Protein AF-A0A3N5V3Q7-F1 (afdb_monomer_lite)

Structure (mmCIF, N/CA/C/O backbone):
data_AF-A0A3N5V3Q7-F1
#
_entry.id   AF-A0A3N5V3Q7-F1
#
loop_
_atom_site.group_PDB
_atom_site.id
_atom_site.type_symbol
_atom_site.label_atom_id
_atom_site.label_alt_id
_atom_site.label_comp_id
_atom_site.label_asym_id
_atom_site.label_entity_id
_atom_site.label_seq_id
_atom_site.pdbx_PDB_ins_code
_atom_site.Cartn_x
_atom_site.Cartn_y
_atom_site.Cartn_z
_atom_site.occupancy
_atom_site.B_iso_or_equiv
_atom_site.auth_seq_id
_atom_site.auth_comp_id
_atom_site.auth_asym_id
_atom_site.auth_atom_id
_atom_site.pdbx_PDB_model_num
ATOM 1 N N . MET A 1 1 ? -28.557 -34.237 -51.424 1.00 54.12 1 MET A N 1
ATOM 2 C CA . MET A 1 1 ? -27.787 -33.569 -50.356 1.00 54.12 1 MET A CA 1
ATOM 3 C C . MET A 1 1 ? -28.408 -32.197 -50.166 1.00 54.12 1 MET A C 1
ATOM 5 O O . MET A 1 1 ? -28.287 -31.381 -51.066 1.00 54.12 1 MET A O 1
ATOM 9 N N . TYR A 1 2 ? -29.176 -31.992 -49.096 1.00 64.12 2 TYR A N 1
ATOM 10 C CA . TYR A 1 2 ? -29.728 -30.679 -48.755 1.00 64.12 2 TYR A CA 1
ATOM 11 C C . TYR A 1 2 ? -28.700 -29.962 -47.880 1.00 64.12 2 TYR A C 1
ATOM 13 O O . TYR A 1 2 ? -28.364 -30.469 -46.812 1.00 64.12 2 TYR A O 1
ATOM 21 N N . THR A 1 3 ? -28.163 -28.840 -48.347 1.00 64.88 3 THR A N 1
ATOM 22 C CA . THR A 1 3 ? -27.345 -27.937 -47.530 1.00 64.88 3 THR A CA 1
ATOM 23 C C . THR A 1 3 ? -28.246 -26.795 -47.076 1.00 64.88 3 THR A C 1
ATOM 25 O O . THR A 1 3 ? -28.763 -26.085 -47.943 1.00 64.88 3 THR A O 1
ATOM 28 N N . PRO A 1 4 ? -28.491 -26.621 -45.766 1.00 72.44 4 PRO A N 1
ATOM 29 C CA . PRO A 1 4 ? -29.253 -25.475 -45.300 1.00 72.44 4 PRO A CA 1
ATOM 30 C C . PRO A 1 4 ? -28.504 -24.194 -45.676 1.00 72.44 4 PRO A C 1
ATOM 32 O O . PRO A 1 4 ? -27.290 -24.099 -45.491 1.00 72.44 4 PRO A O 1
ATOM 35 N N . VAL A 1 5 ? -29.234 -23.227 -46.228 1.00 71.69 5 VAL A N 1
ATOM 36 C CA . VAL A 1 5 ? -28.745 -21.857 -46.388 1.00 71.69 5 VAL A CA 1
ATOM 37 C C . VAL A 1 5 ? -28.705 -21.278 -44.978 1.00 71.69 5 VAL A C 1
ATOM 39 O O . VAL A 1 5 ? -29.753 -21.062 -44.374 1.00 71.69 5 VAL A O 1
ATOM 42 N N . VAL A 1 6 ? -27.507 -21.162 -44.409 1.00 66.56 6 VAL A N 1
ATOM 43 C CA . VAL A 1 6 ? -27.318 -20.524 -43.106 1.00 66.56 6 VAL A CA 1
ATOM 44 C C . VAL A 1 6 ? -27.409 -19.026 -43.348 1.00 66.56 6 VAL A C 1
ATOM 46 O O . VAL A 1 6 ? -26.556 -18.465 -44.030 1.00 66.56 6 VAL A O 1
ATOM 49 N N . ASP A 1 7 ? -28.475 -18.418 -42.844 1.00 66.25 7 ASP A N 1
ATOM 50 C CA . ASP A 1 7 ? -28.616 -16.969 -42.808 1.00 66.25 7 ASP A CA 1
ATOM 51 C C . ASP A 1 7 ? -27.621 -16.421 -41.777 1.00 66.25 7 ASP A C 1
ATOM 53 O O . ASP A 1 7 ? -27.712 -16.731 -40.587 1.00 66.25 7 ASP A O 1
ATOM 57 N N . THR A 1 8 ? -26.594 -15.724 -42.258 1.00 68.69 8 THR A N 1
ATOM 58 C CA . THR A 1 8 ? -25.513 -15.159 -41.439 1.00 68.69 8 THR A CA 1
ATOM 59 C C . THR A 1 8 ? -25.751 -13.699 -41.062 1.00 68.69 8 THR A C 1
ATOM 61 O O . THR A 1 8 ? -24.882 -13.115 -40.417 1.00 68.69 8 THR A O 1
ATOM 64 N N . ASP A 1 9 ? -26.902 -13.115 -41.410 1.00 70.38 9 ASP A N 1
ATOM 65 C CA . ASP A 1 9 ? -27.272 -11.763 -40.978 1.00 70.38 9 ASP A CA 1
ATOM 66 C C . ASP A 1 9 ? -27.784 -11.792 -39.530 1.00 70.38 9 ASP A C 1
ATOM 68 O O . ASP A 1 9 ? -28.969 -11.644 -39.232 1.00 70.38 9 ASP A O 1
ATOM 72 N N . ILE A 1 10 ? -26.858 -12.025 -38.600 1.00 67.62 10 ILE A N 1
ATOM 73 C CA . ILE A 1 10 ? -27.086 -11.808 -37.174 1.00 67.62 10 ILE A CA 1
ATOM 74 C C . ILE A 1 10 ? -26.785 -10.333 -36.909 1.00 67.62 10 ILE A C 1
ATOM 76 O O . ILE A 1 10 ? -25.654 -9.889 -37.110 1.00 67.62 10 ILE A O 1
ATOM 80 N N . GLU A 1 11 ? -27.785 -9.571 -36.466 1.00 71.25 11 GLU A N 1
ATOM 81 C CA . GLU A 1 11 ? -27.565 -8.194 -36.020 1.00 71.25 11 GLU A CA 1
ATOM 82 C C . GLU A 1 11 ? -26.523 -8.175 -34.893 1.00 71.25 11 GLU A C 1
ATOM 84 O O . GLU A 1 11 ? -26.545 -9.011 -33.981 1.00 71.25 11 GLU A O 1
ATOM 89 N N . PHE A 1 12 ? -25.587 -7.226 -34.964 1.00 67.75 12 PHE A N 1
ATOM 90 C CA . PHE A 1 12 ? -24.635 -7.017 -33.880 1.00 67.75 12 PHE A CA 1
ATOM 91 C C . PHE A 1 12 ? -25.409 -6.701 -32.601 1.00 67.75 12 PHE A C 1
ATOM 93 O O . PHE A 1 12 ? -26.351 -5.915 -32.612 1.00 67.75 12 PHE A O 1
ATOM 100 N N . SER A 1 13 ? -25.037 -7.332 -31.490 1.00 64.94 13 SER A N 1
ATOM 101 C CA . SER A 1 13 ? -25.698 -7.060 -30.220 1.00 64.94 13 SER A CA 1
ATOM 102 C C . SER A 1 13 ? -25.420 -5.621 -29.779 1.00 64.94 13 SER A C 1
ATOM 104 O O . SER A 1 13 ? -24.267 -5.277 -29.524 1.00 64.94 13 SER A O 1
ATOM 106 N N . ASP A 1 14 ? -26.471 -4.829 -29.582 1.00 64.62 14 ASP A N 1
ATOM 107 C CA . ASP A 1 14 ? -26.374 -3.445 -29.085 1.00 64.62 14 ASP A CA 1
ATOM 108 C C . ASP A 1 14 ? -26.067 -3.352 -27.577 1.00 64.62 14 ASP A C 1
ATOM 110 O O . ASP A 1 14 ? -26.014 -2.263 -27.000 1.00 64.62 14 ASP A O 1
ATOM 114 N N . TYR A 1 15 ? -25.910 -4.490 -26.892 1.00 63.91 15 TYR A N 1
ATOM 115 C CA . TYR A 1 15 ? -25.644 -4.493 -25.461 1.00 63.91 15 TYR A CA 1
ATOM 116 C C . TYR A 1 15 ? -24.193 -4.094 -25.203 1.00 63.91 15 TYR A C 1
ATOM 118 O O . TYR A 1 15 ? -23.264 -4.794 -25.610 1.00 63.91 15 TYR A O 1
ATOM 126 N N . GLN A 1 16 ? -23.988 -2.986 -24.488 1.00 57.91 16 GLN A N 1
ATOM 127 C CA . GLN A 1 16 ? -22.648 -2.622 -24.054 1.00 57.91 16 GLN A CA 1
ATOM 128 C C . GLN A 1 16 ? -22.164 -3.641 -23.015 1.00 57.91 16 GLN A C 1
ATOM 130 O O . GLN A 1 16 ? -22.846 -3.851 -22.004 1.00 57.91 16 GLN A O 1
ATOM 135 N N . PRO A 1 17 ? -21.006 -4.288 -23.225 1.00 62.91 17 PRO A N 1
ATOM 136 C CA . PRO A 1 17 ? -20.430 -5.160 -22.214 1.00 62.91 17 PRO A CA 1
ATOM 137 C C . PRO A 1 17 ? -20.281 -4.382 -20.904 1.00 62.91 17 PRO A C 1
ATOM 139 O O . PRO A 1 17 ? -19.677 -3.309 -20.853 1.00 62.91 17 PRO A O 1
ATOM 142 N N . THR A 1 18 ? -20.883 -4.903 -19.835 1.00 62.09 18 THR A N 1
ATOM 143 C CA . THR A 1 18 ? -20.822 -4.281 -18.512 1.00 62.09 18 THR A CA 1
ATOM 144 C C . THR A 1 18 ? -19.448 -4.566 -17.920 1.00 62.09 18 THR A C 1
ATOM 146 O O . THR A 1 18 ? -19.251 -5.540 -17.200 1.00 62.09 18 THR A O 1
ATOM 149 N N . PHE A 1 19 ? -18.460 -3.763 -18.293 1.00 59.72 19 PHE A N 1
ATOM 150 C CA . PHE A 1 19 ? -17.123 -3.887 -17.737 1.00 59.72 19 PHE A CA 1
ATOM 151 C C . PHE A 1 19 ? -17.015 -3.086 -16.440 1.00 59.72 19 PHE A C 1
ATOM 153 O O . PHE A 1 19 ? -17.259 -1.881 -16.432 1.00 59.72 19 PHE A O 1
ATOM 160 N N . GLU A 1 20 ? -16.613 -3.743 -15.352 1.00 66.94 20 GLU A N 1
ATOM 161 C CA . GLU A 1 20 ? -16.411 -3.074 -14.060 1.00 66.94 20 GLU A CA 1
ATOM 162 C C . GLU A 1 20 ? -15.114 -2.251 -14.021 1.00 66.94 20 GLU A C 1
ATOM 164 O O . GLU A 1 20 ? -15.059 -1.210 -13.368 1.00 66.94 20 GLU A O 1
ATOM 169 N N . THR A 1 21 ? -14.063 -2.684 -14.732 1.00 82.75 21 THR A N 1
ATOM 170 C CA . THR A 1 21 ? -12.740 -2.043 -14.697 1.00 82.75 21 THR A CA 1
ATOM 171 C C . THR A 1 21 ? -12.140 -1.853 -16.088 1.00 82.75 21 THR A C 1
ATOM 173 O O . THR A 1 21 ? -12.375 -2.631 -17.014 1.00 82.75 21 THR A O 1
ATOM 176 N N . LEU A 1 22 ? -11.310 -0.814 -16.234 1.00 84.00 22 LEU A N 1
ATOM 177 C CA . LEU A 1 22 ? -10.537 -0.560 -17.454 1.00 84.00 22 LEU A CA 1
ATOM 178 C C . LEU A 1 22 ? -9.610 -1.738 -17.786 1.00 84.00 22 LEU A C 1
ATOM 180 O O . LEU A 1 22 ? -9.480 -2.104 -18.949 1.00 84.00 22 LEU A O 1
ATOM 184 N N . GLN A 1 23 ? -9.016 -2.368 -16.772 1.00 86.06 23 GLN A N 1
ATOM 185 C CA . GLN A 1 23 ? -8.141 -3.527 -16.944 1.00 86.06 23 GLN A CA 1
ATOM 186 C C . GLN A 1 23 ? -8.872 -4.693 -17.618 1.00 86.06 23 GLN A C 1
ATOM 188 O O . GLN A 1 23 ? -8.376 -5.231 -18.602 1.00 86.06 23 GLN A O 1
ATOM 193 N N . ALA A 1 24 ? -10.098 -5.007 -17.184 1.00 85.81 24 ALA A N 1
ATOM 194 C CA . ALA A 1 24 ? -10.905 -6.050 -17.815 1.00 85.81 24 ALA A CA 1
ATOM 195 C C . ALA A 1 24 ? -11.221 -5.744 -19.295 1.00 85.81 24 ALA A C 1
ATOM 197 O O . ALA A 1 24 ? -11.213 -6.647 -20.134 1.00 85.81 24 ALA A O 1
ATOM 198 N N . ARG A 1 25 ? -11.448 -4.468 -19.641 1.00 85.56 25 ARG A N 1
ATOM 199 C CA . ARG A 1 25 ? -11.674 -4.030 -21.035 1.00 85.56 25 ARG A CA 1
ATOM 200 C C . ARG A 1 25 ? -10.447 -4.264 -21.911 1.00 85.56 25 ARG A C 1
ATOM 202 O O . ARG A 1 25 ? -10.549 -4.762 -23.024 1.00 85.56 25 ARG A O 1
ATOM 209 N N . VAL A 1 26 ? -9.278 -3.909 -21.396 1.00 89.56 26 VAL A N 1
ATOM 210 C CA . VAL A 1 26 ? -8.008 -4.012 -22.124 1.00 89.56 26 VAL A CA 1
ATOM 211 C C . VAL A 1 26 ? -7.585 -5.469 -22.265 1.00 89.56 26 VAL A C 1
ATOM 213 O O . VAL A 1 26 ? -7.097 -5.860 -23.318 1.00 89.56 26 VAL A O 1
ATOM 216 N N . ASP A 1 27 ? -7.825 -6.286 -21.242 1.00 89.06 27 ASP A N 1
ATOM 217 C CA . ASP A 1 27 ? -7.499 -7.712 -21.249 1.00 89.06 27 ASP A CA 1
ATOM 218 C C . ASP A 1 27 ? -8.348 -8.487 -22.255 1.00 89.06 27 ASP A C 1
ATOM 220 O O . ASP A 1 27 ? -7.824 -9.322 -22.990 1.00 89.06 27 ASP A O 1
ATOM 224 N N . THR A 1 28 ? -9.644 -8.176 -22.334 1.00 87.94 28 THR A N 1
ATOM 225 C CA . THR A 1 28 ? -10.544 -8.779 -23.328 1.00 87.94 28 THR A CA 1
ATOM 226 C C . THR A 1 28 ? -10.193 -8.349 -24.748 1.00 87.94 28 THR A C 1
ATOM 228 O O . THR A 1 28 ? -10.089 -9.202 -25.629 1.00 87.94 28 THR A O 1
ATOM 231 N N . ALA A 1 29 ? -9.928 -7.059 -24.970 1.00 88.12 29 ALA A N 1
ATOM 232 C CA . ALA A 1 29 ? -9.479 -6.561 -26.268 1.00 88.12 29 ALA A CA 1
ATOM 233 C C . ALA A 1 29 ? -8.135 -7.185 -26.687 1.00 88.12 29 ALA A C 1
ATOM 235 O O . ALA A 1 29 ? -7.976 -7.620 -27.825 1.00 88.12 29 ALA A O 1
ATOM 236 N N . PHE A 1 30 ? -7.179 -7.300 -25.762 1.00 88.81 30 PHE A N 1
ATOM 237 C CA . PHE A 1 30 ? -5.885 -7.926 -26.026 1.00 88.81 30 PHE A CA 1
ATOM 238 C C . PHE A 1 30 ? -6.017 -9.422 -26.341 1.00 88.81 30 PHE A C 1
ATOM 240 O O . PHE A 1 30 ? -5.351 -9.913 -27.250 1.00 88.81 30 PHE A O 1
ATOM 247 N N . ALA A 1 31 ? -6.894 -10.145 -25.637 1.00 88.88 31 ALA A N 1
ATOM 248 C CA . ALA A 1 31 ? -7.170 -11.551 -25.924 1.00 88.88 31 ALA A CA 1
ATOM 249 C C . ALA A 1 31 ? -7.753 -11.743 -27.334 1.00 88.88 31 ALA A C 1
ATOM 251 O O . ALA A 1 31 ? -7.291 -12.616 -28.065 1.00 88.88 31 ALA A O 1
ATOM 252 N N . ALA A 1 32 ? -8.688 -10.882 -27.751 1.00 86.44 32 ALA A N 1
ATOM 253 C CA . ALA A 1 32 ? -9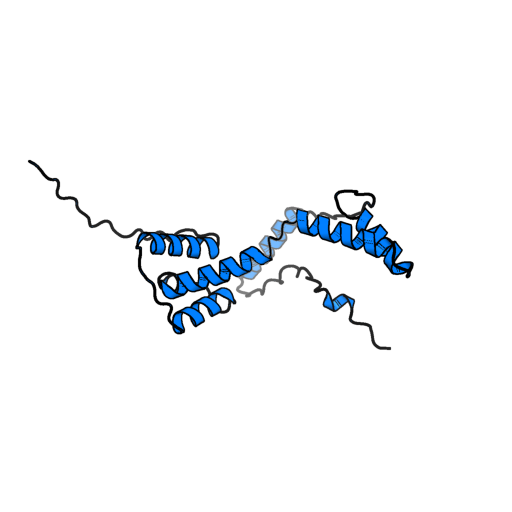.242 -10.911 -29.105 1.00 86.44 32 ALA A CA 1
ATOM 254 C C . ALA A 1 32 ? -8.170 -10.658 -30.184 1.00 86.44 32 ALA A C 1
ATOM 256 O O . ALA A 1 32 ? -8.172 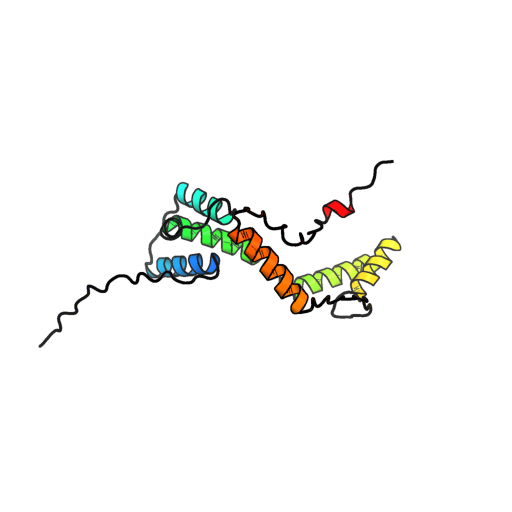-11.304 -31.230 1.00 86.44 32 ALA A O 1
ATOM 257 N N . LEU A 1 33 ? -7.217 -9.754 -29.926 1.00 85.88 33 LEU A N 1
ATOM 258 C CA . LEU A 1 33 ? -6.084 -9.513 -30.830 1.00 85.88 33 LEU A CA 1
ATOM 259 C C . LEU A 1 33 ? -5.119 -10.702 -30.893 1.00 85.88 33 LEU A C 1
ATOM 261 O O . LEU A 1 33 ? -4.593 -11.007 -31.963 1.00 85.88 33 LEU A O 1
ATOM 265 N N . ALA A 1 34 ? -4.888 -11.373 -29.763 1.00 84.56 34 ALA A N 1
ATOM 266 C CA . ALA A 1 34 ? -4.029 -12.550 -29.701 1.00 84.56 34 ALA A CA 1
ATOM 267 C C . ALA A 1 34 ? -4.595 -13.722 -30.522 1.00 84.56 34 ALA A C 1
ATOM 269 O O . ALA A 1 34 ? -3.824 -14.414 -31.183 1.00 84.56 34 ALA A O 1
ATOM 270 N N . GLU A 1 35 ? -5.919 -13.913 -30.538 1.00 84.69 35 GLU A N 1
ATOM 271 C CA . GLU A 1 35 ? -6.568 -14.937 -31.372 1.00 84.69 35 GLU A CA 1
ATOM 272 C C . GLU A 1 35 ? -6.412 -14.676 -32.876 1.00 84.69 35 GLU A C 1
ATOM 274 O O . GLU A 1 35 ? -6.389 -15.617 -33.667 1.00 84.69 35 GLU A O 1
ATOM 279 N N . LEU A 1 36 ? -6.279 -13.410 -33.283 1.00 82.38 36 LEU A N 1
ATOM 280 C CA . LEU A 1 36 ? -6.163 -13.028 -34.690 1.00 82.38 36 LEU A CA 1
ATOM 281 C C . LEU A 1 36 ? -4.738 -13.217 -35.256 1.00 82.38 36 LEU A C 1
ATOM 283 O O . LEU A 1 36 ? -4.536 -13.028 -36.453 1.00 82.38 36 LEU A O 1
ATOM 287 N N . GLU A 1 37 ? -3.751 -13.571 -34.417 1.00 69.38 37 GLU A N 1
ATOM 288 C CA . GLU A 1 37 ? -2.324 -13.742 -34.767 1.00 69.38 37 GLU A CA 1
ATOM 289 C C . GLU A 1 37 ? -1.748 -12.599 -35.638 1.00 69.38 37 GLU A C 1
ATOM 291 O O . GLU A 1 37 ? -0.875 -12.792 -36.490 1.00 69.38 37 GLU A O 1
ATOM 296 N N . THR A 1 38 ? -2.225 -11.367 -35.438 1.00 72.12 38 THR A N 1
ATOM 297 C CA . THR A 1 38 ? -1.770 -10.204 -36.212 1.00 72.12 38 THR A CA 1
ATOM 298 C C . THR A 1 38 ? -0.509 -9.585 -35.622 1.00 72.12 38 THR A C 1
ATOM 300 O O . THR A 1 38 ? -0.475 -9.232 -34.444 1.00 72.12 38 THR A O 1
ATOM 303 N N . ASN A 1 39 ? 0.503 -9.346 -36.461 1.00 73.50 39 ASN A N 1
ATOM 304 C CA . ASN A 1 39 ? 1.640 -8.498 -36.100 1.00 73.50 39 ASN A CA 1
ATOM 305 C C . ASN A 1 39 ? 1.207 -7.026 -36.101 1.00 73.50 39 ASN A C 1
ATOM 307 O O . ASN A 1 39 ? 1.148 -6.385 -37.151 1.00 73.50 39 ASN A O 1
ATOM 311 N N . VAL A 1 40 ? 0.892 -6.503 -34.918 1.00 77.12 40 VAL A N 1
ATOM 312 C CA . VAL A 1 40 ? 0.490 -5.106 -34.726 1.00 77.12 40 VAL A CA 1
ATOM 313 C C . VAL A 1 40 ? 1.729 -4.216 -34.647 1.00 77.12 40 VAL A C 1
ATOM 315 O O . VAL A 1 40 ? 2.592 -4.406 -33.790 1.00 77.12 40 VAL A O 1
ATOM 318 N N . LEU A 1 41 ? 1.809 -3.220 -35.529 1.00 80.50 41 LEU A N 1
ATOM 319 C CA . LEU A 1 41 ? 2.791 -2.142 -35.433 1.00 80.50 41 LEU A CA 1
ATOM 320 C C . LEU A 1 41 ? 2.206 -1.031 -34.559 1.00 80.50 41 LEU A C 1
ATOM 322 O O . LEU A 1 41 ? 1.124 -0.532 -34.849 1.00 80.50 41 LEU A O 1
ATOM 326 N N . VAL A 1 42 ? 2.916 -0.658 -33.495 1.00 82.94 42 VAL A N 1
ATOM 327 C CA . VAL A 1 42 ? 2.501 0.426 -32.594 1.00 82.94 42 VAL A CA 1
ATOM 328 C C . VAL A 1 42 ? 2.996 1.752 -33.169 1.00 82.94 42 VAL A C 1
ATOM 330 O O . VAL A 1 42 ? 4.205 1.935 -33.321 1.00 82.94 42 VAL A O 1
ATOM 333 N N . SER A 1 43 ? 2.073 2.655 -33.504 1.00 89.38 43 SER A N 1
ATOM 334 C CA . SER A 1 43 ? 2.392 4.014 -33.958 1.00 89.38 43 SER A CA 1
ATOM 335 C C . SER A 1 43 ? 2.702 4.941 -32.777 1.00 89.38 43 SER A C 1
ATOM 337 O O . SER A 1 43 ? 2.259 4.704 -31.653 1.00 89.38 43 SER A O 1
ATOM 339 N N . ASP A 1 44 ? 3.410 6.045 -33.030 1.00 86.81 44 ASP A N 1
ATOM 340 C CA . ASP A 1 44 ? 3.652 7.088 -32.023 1.00 86.81 44 ASP A CA 1
ATOM 341 C C . ASP A 1 44 ? 2.334 7.706 -31.520 1.00 86.81 44 ASP A C 1
ATOM 343 O O . ASP A 1 44 ? 2.206 8.040 -30.342 1.00 86.81 44 ASP A O 1
ATOM 347 N N . GLU A 1 45 ? 1.325 7.806 -32.389 1.00 87.38 45 GLU A N 1
ATOM 348 C CA . GLU A 1 45 ? -0.012 8.283 -32.023 1.00 87.38 45 GLU A CA 1
ATOM 349 C C . GLU A 1 45 ? -0.681 7.342 -31.007 1.00 87.38 45 GLU A C 1
ATOM 351 O O . GLU A 1 45 ? -1.136 7.803 -29.958 1.00 87.38 45 GLU A O 1
ATOM 356 N N . ASP A 1 46 ? -0.615 6.025 -31.236 1.00 87.69 46 ASP A N 1
ATOM 357 C CA . ASP A 1 46 ? -1.149 4.998 -30.327 1.00 87.69 46 ASP A CA 1
ATOM 358 C C . ASP A 1 46 ? -0.475 5.036 -28.945 1.00 87.69 46 ASP A C 1
ATOM 360 O O . ASP A 1 46 ? -1.100 4.783 -27.914 1.00 87.69 46 ASP A O 1
ATOM 364 N N . MET A 1 47 ? 0.818 5.377 -28.897 1.00 86.94 47 MET A N 1
ATOM 365 C CA . MET A 1 47 ? 1.533 5.538 -27.630 1.00 86.94 47 MET A CA 1
ATOM 366 C C . MET A 1 47 ? 1.034 6.759 -26.857 1.00 86.94 47 MET A C 1
ATOM 368 O O . MET A 1 47 ? 0.881 6.703 -25.634 1.00 86.94 47 MET A O 1
ATOM 372 N N . THR A 1 48 ? 0.772 7.871 -27.552 1.00 89.25 48 THR A N 1
ATOM 373 C CA . THR A 1 48 ? 0.270 9.089 -26.903 1.00 89.25 48 THR A CA 1
ATOM 374 C C . THR A 1 48 ? -1.141 8.910 -26.351 1.00 89.25 48 THR A C 1
ATOM 376 O O . THR A 1 48 ? -1.396 9.329 -25.219 1.00 89.25 48 THR A O 1
ATOM 379 N N . THR A 1 49 ? -2.026 8.233 -27.087 1.00 87.25 49 THR A N 1
ATOM 380 C CA . THR A 1 49 ? -3.400 7.941 -26.649 1.00 87.25 49 THR A CA 1
ATOM 381 C C . THR A 1 49 ? -3.421 6.940 -25.498 1.00 87.25 49 THR A C 1
ATOM 383 O O . THR A 1 49 ? -4.067 7.174 -24.479 1.00 87.25 49 THR A O 1
ATOM 386 N N . ALA A 1 50 ? -2.642 5.860 -25.575 1.00 87.56 50 ALA A N 1
ATOM 387 C CA . ALA A 1 50 ? -2.545 4.902 -24.479 1.00 87.56 50 ALA A CA 1
ATOM 388 C C . ALA A 1 50 ? -2.034 5.560 -23.184 1.00 87.56 50 ALA A C 1
ATOM 390 O O . ALA A 1 50 ? -2.503 5.253 -22.083 1.00 87.56 50 ALA A O 1
ATOM 391 N N . ARG A 1 51 ? -1.106 6.516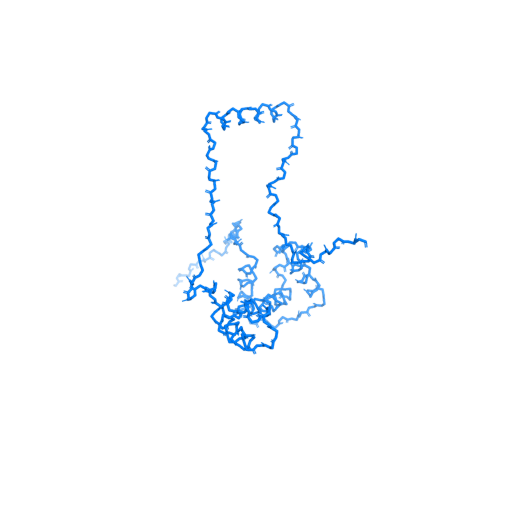 -23.308 1.00 88.56 51 ARG A N 1
ATOM 392 C CA . ARG A 1 51 ? -0.562 7.254 -22.168 1.00 88.56 51 ARG A CA 1
ATOM 393 C C . ARG A 1 51 ? -1.540 8.272 -21.586 1.00 88.56 51 ARG A C 1
ATOM 395 O O . ARG A 1 51 ? -1.596 8.386 -20.363 1.00 88.56 51 ARG A O 1
ATOM 402 N N . SER A 1 52 ? -2.321 8.979 -22.407 1.00 87.94 52 SER A N 1
ATOM 403 C CA . SER A 1 52 ? -3.366 9.889 -21.909 1.00 87.94 52 SER A CA 1
ATOM 404 C C . SER A 1 52 ? -4.454 9.131 -21.143 1.00 87.94 52 SER A C 1
ATOM 406 O O . SER A 1 52 ? -4.874 9.558 -20.064 1.00 87.94 52 SER A O 1
ATOM 408 N N . VAL A 1 53 ? -4.835 7.953 -21.643 1.00 88.00 53 VAL A N 1
ATOM 409 C CA . VAL A 1 53 ? -5.806 7.075 -20.984 1.00 88.00 53 VAL A CA 1
ATOM 410 C C . VAL A 1 53 ? -5.269 6.541 -19.654 1.00 88.00 53 VAL A C 1
ATOM 412 O O . VAL A 1 53 ? -5.970 6.592 -18.646 1.00 88.00 53 VAL A O 1
ATOM 415 N N . PHE A 1 54 ? -4.013 6.087 -19.605 1.00 87.50 54 PHE A N 1
ATOM 416 C CA . PHE A 1 54 ? -3.400 5.621 -18.355 1.00 87.50 54 PHE A CA 1
ATOM 417 C C . PHE A 1 54 ? -3.262 6.734 -17.305 1.00 87.50 54 PHE A C 1
ATOM 419 O O . PHE A 1 54 ? -3.517 6.511 -16.124 1.00 87.50 54 PHE A O 1
ATOM 426 N N . MET A 1 55 ? -2.877 7.944 -17.722 1.00 86.56 55 MET A N 1
ATOM 427 C CA . MET A 1 55 ? -2.718 9.091 -16.819 1.00 86.56 55 MET A CA 1
ATOM 428 C C . MET A 1 55 ? -4.056 9.680 -16.339 1.00 86.56 55 MET A C 1
ATOM 430 O O . MET A 1 55 ? -4.051 10.602 -15.525 1.00 86.56 55 MET A O 1
ATOM 434 N N . GLY A 1 56 ? -5.192 9.177 -16.834 1.00 82.81 56 GLY A N 1
ATOM 435 C CA . GLY A 1 56 ? -6.524 9.655 -16.471 1.00 82.81 56 GLY A CA 1
ATOM 436 C C . GLY A 1 56 ? -6.861 11.039 -17.030 1.00 82.81 56 GLY A C 1
ATOM 437 O O . GLY A 1 56 ? -7.821 11.660 -16.578 1.00 82.81 56 GLY A O 1
ATOM 438 N N . THR A 1 57 ? -6.089 11.543 -18.001 1.00 84.12 57 THR A N 1
ATOM 439 C CA . THR A 1 57 ? -6.418 12.799 -18.694 1.00 84.12 57 THR A CA 1
ATOM 440 C C . THR A 1 57 ? -7.548 12.603 -19.703 1.00 84.12 57 THR A C 1
ATOM 442 O O . THR A 1 57 ? -8.282 13.549 -19.985 1.00 84.12 57 THR A O 1
ATOM 445 N N . GLN A 1 58 ? -7.722 11.378 -20.204 1.00 81.81 58 GLN A N 1
ATOM 446 C CA . GLN A 1 58 ? -8.806 10.971 -21.094 1.00 81.81 58 GLN A CA 1
ATOM 447 C C . GLN A 1 58 ? -9.426 9.656 -20.604 1.00 81.81 58 GLN A C 1
ATOM 449 O O . GLN A 1 58 ? -8.719 8.738 -20.197 1.00 81.81 58 GLN A O 1
ATOM 454 N N . ASN A 1 59 ? -10.756 9.545 -20.658 1.00 80.25 59 ASN A N 1
ATOM 455 C CA . ASN A 1 59 ? -11.436 8.273 -20.412 1.00 80.25 59 ASN A CA 1
ATOM 456 C C . ASN A 1 59 ? -11.279 7.357 -21.630 1.00 80.25 59 ASN A C 1
ATOM 458 O O . ASN A 1 59 ? -11.460 7.813 -22.755 1.00 80.25 59 ASN A O 1
ATOM 462 N N . ALA A 1 60 ? -11.013 6.068 -21.403 1.00 79.50 60 ALA A N 1
ATOM 463 C CA . ALA A 1 60 ? -10.925 5.075 -22.474 1.00 79.50 60 ALA A CA 1
ATOM 464 C C . ALA A 1 60 ? -12.262 4.959 -23.226 1.00 79.50 60 ALA A C 1
ATOM 466 O O . ALA A 1 60 ? -13.227 4.385 -22.695 1.00 79.50 60 ALA A O 1
ATOM 467 N N . THR A 1 61 ? -12.321 5.492 -24.447 1.00 83.62 61 THR A N 1
ATOM 468 C CA . THR A 1 61 ? -13.476 5.320 -25.334 1.00 83.62 61 THR A CA 1
ATOM 469 C C . THR A 1 61 ? -13.396 3.977 -26.058 1.00 83.62 61 THR A C 1
ATOM 471 O O . THR A 1 61 ? -12.326 3.378 -26.163 1.00 83.62 61 THR A O 1
ATOM 474 N N . ASP A 1 62 ? -14.526 3.482 -26.563 1.00 80.88 62 ASP A N 1
ATOM 475 C CA . ASP A 1 62 ? -14.542 2.218 -27.314 1.00 80.88 62 ASP A CA 1
ATOM 476 C C . ASP A 1 62 ? -13.762 2.326 -28.634 1.00 80.88 62 ASP A C 1
ATOM 478 O O . ASP A 1 62 ? -13.190 1.341 -29.093 1.00 80.88 62 ASP A O 1
ATOM 482 N N . LEU A 1 63 ? -13.655 3.534 -29.201 1.00 81.62 63 LEU A N 1
ATOM 483 C CA . LEU A 1 63 ? -12.809 3.794 -30.364 1.00 81.62 63 LEU A CA 1
ATOM 484 C C . LEU A 1 63 ? -11.323 3.619 -30.019 1.00 81.62 63 LEU A C 1
ATOM 486 O O . LEU A 1 63 ? -10.605 2.938 -30.748 1.00 81.62 63 LEU A O 1
ATOM 490 N N . ASP A 1 64 ? -10.879 4.152 -28.879 1.00 82.12 64 ASP A N 1
ATOM 491 C CA . ASP A 1 64 ? -9.488 4.019 -28.424 1.00 82.12 64 ASP A CA 1
ATOM 492 C C . ASP A 1 64 ? -9.117 2.548 -28.167 1.00 82.12 64 ASP A C 1
ATOM 494 O O . ASP A 1 64 ? -8.014 2.112 -28.495 1.00 82.12 64 ASP A O 1
ATOM 498 N N . LEU A 1 65 ? -10.059 1.768 -27.622 1.00 82.12 65 LEU A N 1
ATOM 499 C CA . LEU A 1 65 ? -9.892 0.335 -27.348 1.00 82.12 65 LEU A CA 1
ATOM 500 C C . LEU A 1 65 ? -10.077 -0.560 -28.580 1.00 82.12 65 LEU A C 1
ATOM 502 O O . LEU A 1 65 ? -9.742 -1.740 -28.528 1.00 82.12 65 LEU A O 1
ATOM 506 N N . SER A 1 66 ? -10.590 -0.016 -29.682 1.00 84.00 66 SER A N 1
ATOM 507 C CA . SER A 1 66 ? -10.640 -0.717 -30.966 1.00 84.00 66 SER A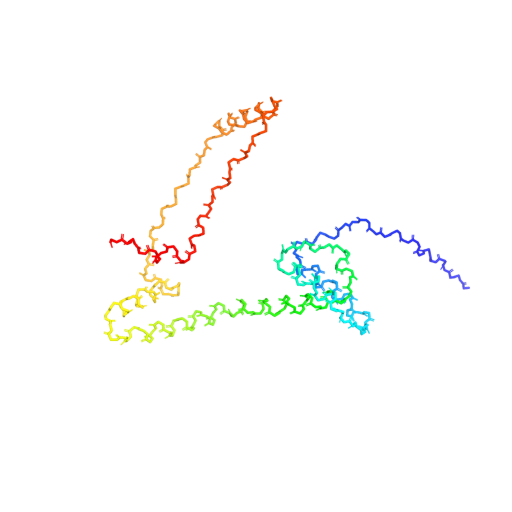 CA 1
ATOM 508 C C . SER A 1 66 ? -9.323 -0.622 -31.743 1.00 84.00 66 SER A C 1
ATOM 510 O O . SER A 1 66 ? -9.089 -1.448 -32.625 1.00 84.00 66 SER A O 1
ATOM 512 N N . SER A 1 67 ? -8.444 0.341 -31.412 1.00 88.69 67 SER A N 1
ATOM 513 C CA . SER A 1 67 ? -7.112 0.454 -32.025 1.00 88.69 67 SER A CA 1
ATOM 514 C C . SER A 1 67 ? -6.165 -0.616 -31.462 1.00 88.69 67 SER A C 1
ATOM 516 O O . SER A 1 67 ? -5.845 -0.587 -30.266 1.00 88.69 67 SER A O 1
ATOM 518 N N . PRO A 1 68 ? -5.647 -1.540 -32.296 1.00 87.88 68 PRO A N 1
ATOM 519 C CA . PRO A 1 68 ? -4.772 -2.608 -31.824 1.00 87.88 68 PRO A CA 1
ATOM 520 C C . PRO A 1 68 ? -3.470 -2.095 -31.197 1.00 87.88 68 PRO A C 1
ATOM 522 O O . PRO A 1 68 ? -3.013 -2.639 -30.191 1.00 87.88 68 PRO A O 1
ATOM 525 N N . GLY A 1 69 ? -2.876 -1.040 -31.767 1.00 88.19 69 GLY A N 1
ATOM 526 C CA . GLY A 1 69 ? -1.619 -0.464 -31.280 1.00 88.19 69 GLY A CA 1
ATOM 527 C C . 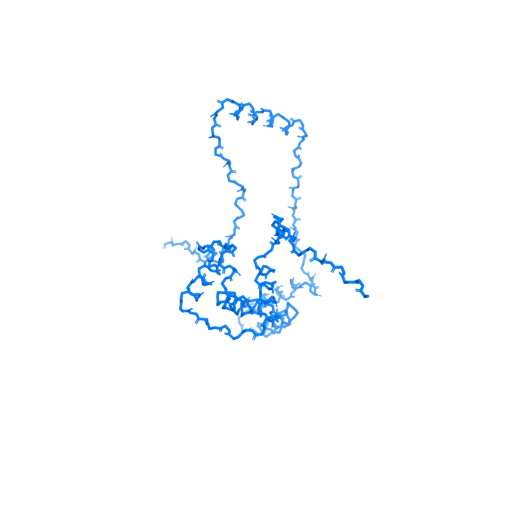GLY A 1 69 ? -1.770 0.131 -29.881 1.00 88.19 69 GLY A C 1
ATOM 528 O O . GLY A 1 69 ? -0.949 -0.135 -28.996 1.00 88.19 69 GLY A O 1
ATOM 529 N N . THR A 1 70 ? -2.872 0.851 -29.657 1.00 89.81 70 THR A N 1
ATOM 530 C CA . THR A 1 70 ? -3.217 1.451 -28.363 1.00 89.81 70 THR A CA 1
ATOM 531 C C . THR A 1 70 ? -3.417 0.376 -27.300 1.00 89.81 70 THR A C 1
ATOM 533 O O . THR A 1 70 ? -2.844 0.481 -26.218 1.00 89.81 70 THR A O 1
ATOM 536 N N . VAL A 1 71 ? -4.164 -0.695 -27.599 1.00 90.38 71 VAL A N 1
ATOM 537 C CA . VAL A 1 71 ? -4.431 -1.786 -26.640 1.00 90.38 71 VAL A CA 1
ATOM 538 C C . VAL A 1 71 ? -3.151 -2.516 -26.240 1.00 90.38 71 VAL A C 1
ATOM 540 O O . VAL A 1 71 ? -2.931 -2.749 -25.051 1.00 90.38 71 VAL A O 1
ATOM 543 N N . VAL A 1 72 ? -2.279 -2.841 -27.201 1.00 91.31 72 VAL A N 1
ATOM 544 C CA . VAL A 1 72 ? -0.999 -3.514 -26.922 1.00 91.31 72 VAL A CA 1
ATOM 545 C C . VAL A 1 72 ? -0.115 -2.651 -26.019 1.00 91.31 72 VAL A C 1
ATOM 547 O O . VAL A 1 72 ? 0.415 -3.144 -25.019 1.00 91.31 72 VAL A O 1
ATOM 550 N N . HIS A 1 73 ? 0.018 -1.357 -26.326 1.00 91.12 73 HIS A N 1
ATOM 551 C CA . HIS A 1 73 ? 0.833 -0.448 -25.522 1.00 91.12 73 HIS A CA 1
ATOM 552 C C . HIS A 1 73 ? 0.244 -0.229 -24.124 1.00 91.12 73 HIS A C 1
ATOM 554 O O . HIS A 1 73 ? 0.955 -0.280 -23.119 1.00 91.12 73 HIS A O 1
ATOM 560 N N . LEU A 1 74 ? -1.072 -0.045 -24.043 1.00 90.56 74 LEU A N 1
ATOM 561 C CA . LEU A 1 74 ? -1.770 0.189 -22.789 1.00 90.56 74 LEU A CA 1
ATOM 562 C C . LEU A 1 74 ? -1.706 -1.045 -21.875 1.00 90.56 74 LEU A C 1
ATOM 564 O O . LEU A 1 74 ? -1.433 -0.903 -20.683 1.00 90.56 74 LEU A O 1
ATOM 568 N N . LYS A 1 75 ? -1.854 -2.263 -22.419 1.00 90.56 75 LYS A N 1
ATOM 569 C CA . LYS A 1 75 ? -1.681 -3.518 -21.667 1.00 90.56 75 LYS A CA 1
ATOM 570 C C . LYS A 1 75 ? -0.271 -3.652 -21.089 1.00 90.56 75 LYS A C 1
ATOM 572 O O . LYS A 1 75 ? -0.125 -4.100 -19.948 1.00 90.56 75 LYS A O 1
ATOM 577 N N . ALA A 1 76 ? 0.755 -3.257 -21.843 1.00 89.62 76 ALA A N 1
ATOM 578 C CA . ALA A 1 76 ? 2.139 -3.281 -21.375 1.00 89.62 76 ALA A CA 1
ATOM 579 C C . ALA A 1 76 ? 2.354 -2.323 -20.192 1.00 89.62 76 ALA A C 1
ATOM 581 O O . ALA A 1 76 ? 2.900 -2.739 -19.170 1.00 89.62 76 ALA A O 1
ATOM 582 N N . ILE A 1 77 ? 1.852 -1.085 -20.295 1.00 88.69 77 ILE A N 1
ATOM 583 C CA . ILE A 1 77 ? 1.905 -0.106 -19.201 1.00 88.69 77 ILE A CA 1
ATOM 584 C C . ILE A 1 77 ? 1.170 -0.656 -17.976 1.00 88.69 77 ILE A C 1
ATOM 586 O O . ILE A 1 77 ? 1.765 -0.761 -16.909 1.00 88.69 77 ILE A O 1
ATOM 590 N N . LEU A 1 78 ? -0.094 -1.068 -18.117 1.00 87.56 78 LEU A N 1
ATOM 591 C CA . LEU A 1 78 ? -0.870 -1.592 -16.988 1.00 87.56 78 LEU A CA 1
ATOM 592 C C . LEU A 1 78 ? -0.149 -2.750 -16.289 1.00 87.56 78 LEU A C 1
ATOM 594 O O . LEU A 1 78 ? -0.040 -2.740 -15.069 1.00 87.56 78 LEU A O 1
ATOM 598 N N . SER A 1 79 ? 0.414 -3.694 -17.046 1.00 85.62 79 SER A N 1
ATOM 599 C CA . SER A 1 79 ? 1.112 -4.859 -16.482 1.00 85.62 79 SER A CA 1
ATOM 600 C C . SER A 1 79 ? 2.395 -4.480 -15.723 1.00 85.62 79 SER A C 1
ATOM 602 O O . SER A 1 79 ? 2.721 -5.100 -14.707 1.00 85.62 79 SER A O 1
ATOM 604 N N . GLU A 1 80 ? 3.121 -3.449 -16.170 1.00 83.25 80 GLU A N 1
ATOM 605 C CA . GLU A 1 80 ? 4.319 -2.963 -15.473 1.00 83.25 80 GLU A CA 1
ATOM 606 C C . GLU A 1 80 ? 3.978 -2.352 -14.103 1.00 83.25 80 GLU A C 1
ATOM 608 O O . GLU A 1 80 ? 4.700 -2.560 -13.123 1.00 83.25 80 GLU A O 1
ATOM 613 N N . TYR A 1 81 ? 2.877 -1.603 -14.024 1.00 72.62 81 TYR A N 1
ATOM 614 C CA . TYR A 1 81 ? 2.470 -0.919 -12.795 1.00 72.62 81 TYR A CA 1
ATOM 615 C C . TYR A 1 81 ? 1.684 -1.821 -11.836 1.00 72.62 81 TYR A C 1
ATOM 617 O O . TYR A 1 81 ? 1.831 -1.666 -10.625 1.00 72.62 81 TYR A O 1
ATOM 625 N N . ASP A 1 82 ? 0.937 -2.802 -12.351 1.00 66.06 82 ASP A N 1
ATOM 626 C CA . ASP A 1 82 ? 0.207 -3.791 -11.543 1.00 66.06 82 ASP A CA 1
ATOM 627 C C . ASP A 1 82 ? 1.180 -4.683 -10.744 1.00 66.06 82 ASP A C 1
ATOM 629 O O . ASP A 1 82 ? 0.972 -4.983 -9.571 1.00 66.06 82 ASP A O 1
ATOM 633 N N . THR A 1 83 ? 2.343 -5.006 -11.322 1.00 60.62 83 THR A N 1
ATOM 634 C CA . THR A 1 83 ? 3.346 -5.862 -10.662 1.00 60.62 83 THR A CA 1
ATOM 635 C C . THR A 1 83 ? 4.061 -5.167 -9.493 1.00 60.62 83 THR A C 1
ATOM 637 O O . THR A 1 83 ? 4.402 -5.814 -8.504 1.00 60.62 83 THR A O 1
ATOM 640 N N . LYS A 1 84 ? 4.292 -3.846 -9.563 1.00 57.75 84 LYS A N 1
ATOM 641 C CA . LYS A 1 84 ? 5.093 -3.115 -8.555 1.00 57.75 84 LYS A CA 1
ATOM 642 C C . LYS A 1 84 ? 4.376 -2.931 -7.215 1.00 57.75 84 LYS A C 1
ATOM 644 O O . LYS A 1 84 ? 5.040 -2.730 -6.203 1.00 57.75 84 LYS A O 1
ATOM 649 N N . VAL A 1 85 ? 3.045 -2.994 -7.191 1.00 56.28 85 VAL A N 1
ATOM 650 C CA . VAL A 1 85 ? 2.249 -2.833 -5.959 1.00 56.28 85 VAL A CA 1
ATOM 651 C C . VAL A 1 85 ? 2.037 -4.178 -5.249 1.00 56.28 85 VAL A C 1
ATOM 653 O O . VAL A 1 85 ? 1.788 -4.209 -4.045 1.00 56.28 85 VAL A O 1
ATOM 656 N N . VAL A 1 86 ? 2.207 -5.297 -5.962 1.00 55.34 86 VAL A N 1
ATOM 657 C CA . VAL A 1 86 ? 2.004 -6.663 -5.452 1.00 55.34 86 VAL A CA 1
ATOM 658 C C . VAL A 1 86 ? 3.342 -7.335 -5.102 1.00 55.34 86 VAL A C 1
ATOM 660 O O . VAL A 1 86 ? 3.537 -8.531 -5.313 1.00 55.34 86 VAL A O 1
ATOM 663 N N . GLU A 1 87 ? 4.285 -6.608 -4.495 1.00 60.66 87 GLU A N 1
ATOM 664 C CA . GLU A 1 87 ? 5.216 -7.300 -3.596 1.00 60.66 87 GLU A CA 1
ATOM 665 C C . GLU A 1 87 ? 4.374 -7.854 -2.444 1.00 60.66 87 GLU A C 1
ATOM 667 O O . GLU A 1 87 ? 3.667 -7.114 -1.759 1.00 60.66 87 GLU A O 1
ATOM 672 N N . SER A 1 88 ? 4.372 -9.183 -2.286 1.00 69.56 88 SER A N 1
ATOM 6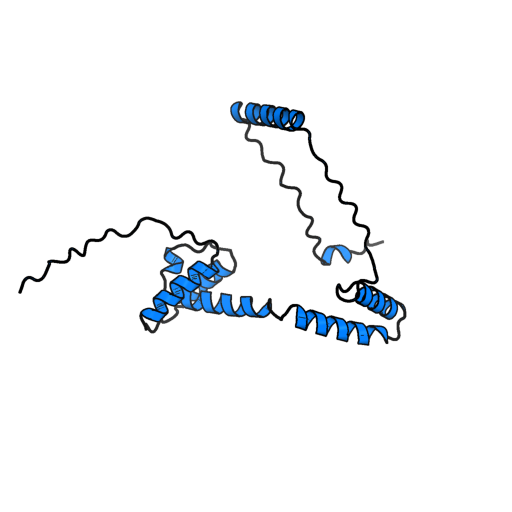73 C CA . SER A 1 88 ? 3.509 -9.884 -1.335 1.00 69.56 88 SER A CA 1
ATOM 674 C C . SER A 1 88 ? 3.511 -9.168 0.014 1.00 69.56 88 SER A C 1
ATOM 676 O O . SER A 1 88 ? 4.566 -8.978 0.621 1.00 69.56 88 SER A O 1
ATOM 678 N N . ALA A 1 89 ? 2.327 -8.822 0.524 1.00 79.81 89 ALA A N 1
ATOM 679 C CA . ALA A 1 89 ? 2.191 -8.212 1.846 1.00 79.81 89 ALA A CA 1
ATOM 680 C C . ALA A 1 89 ? 2.897 -9.038 2.942 1.00 79.81 89 ALA A C 1
ATOM 682 O O . ALA A 1 89 ? 3.326 -8.492 3.957 1.00 79.81 89 ALA A O 1
ATOM 683 N N . VAL A 1 90 ? 3.058 -10.350 2.725 1.00 82.12 90 VAL A N 1
ATOM 684 C CA . VAL A 1 90 ? 3.845 -11.244 3.582 1.00 82.12 90 VAL A CA 1
ATOM 685 C C . VAL A 1 90 ? 5.339 -10.927 3.497 1.00 82.12 90 VAL A C 1
ATOM 687 O O . VAL A 1 90 ? 5.979 -10.775 4.531 1.00 82.12 90 VAL A O 1
ATOM 690 N N . GLN A 1 91 ? 5.893 -10.776 2.292 1.00 84.19 91 GLN A N 1
ATOM 691 C CA . GLN A 1 91 ? 7.309 -10.449 2.085 1.00 84.19 91 GLN A CA 1
ATOM 692 C C . GLN A 1 91 ? 7.653 -9.065 2.638 1.00 84.19 91 GLN A C 1
ATOM 694 O O . GLN A 1 91 ? 8.630 -8.931 3.376 1.00 84.19 91 GLN A O 1
ATOM 699 N N . LEU A 1 92 ? 6.818 -8.059 2.359 1.00 85.38 92 LEU A N 1
ATOM 700 C CA . LEU A 1 92 ? 6.975 -6.712 2.909 1.00 85.38 92 LEU A CA 1
ATOM 701 C C . LEU A 1 92 ? 6.934 -6.724 4.436 1.00 85.38 92 LEU A C 1
ATOM 703 O O . LEU A 1 92 ? 7.785 -6.118 5.085 1.00 85.38 92 LEU A O 1
ATOM 707 N N . ARG A 1 93 ? 5.998 -7.474 5.026 1.00 86.31 93 ARG A N 1
ATOM 708 C CA . ARG A 1 93 ? 5.927 -7.650 6.478 1.00 86.31 93 ARG A CA 1
ATOM 709 C C . ARG A 1 93 ? 7.196 -8.289 7.029 1.00 86.31 93 ARG A C 1
ATOM 711 O O . ARG A 1 93 ? 7.764 -7.763 7.979 1.00 86.31 93 ARG A O 1
ATOM 718 N N . THR A 1 94 ? 7.673 -9.380 6.431 1.00 88.94 94 THR A N 1
ATOM 719 C CA . THR A 1 94 ? 8.923 -10.033 6.847 1.00 88.94 94 THR A CA 1
ATOM 720 C C . THR A 1 94 ? 10.112 -9.078 6.750 1.00 88.94 94 THR A C 1
ATOM 722 O O . THR A 1 94 ? 10.914 -8.999 7.682 1.00 88.94 94 THR A O 1
ATOM 725 N N . TYR A 1 95 ? 10.212 -8.314 5.662 1.00 90.31 95 TYR A N 1
ATOM 726 C CA . TYR A 1 95 ? 11.265 -7.322 5.472 1.00 90.31 95 TYR A CA 1
ATOM 727 C C . TYR A 1 95 ? 11.221 -6.225 6.545 1.00 90.31 95 TYR A C 1
ATOM 729 O O . TYR A 1 95 ? 12.240 -5.946 7.179 1.00 90.31 95 TYR A O 1
ATOM 737 N N . ILE A 1 96 ? 10.044 -5.649 6.803 1.00 89.44 96 ILE A N 1
ATOM 738 C CA . ILE A 1 96 ? 9.852 -4.603 7.814 1.00 89.44 96 ILE A CA 1
ATOM 739 C C . ILE A 1 96 ? 10.176 -5.134 9.213 1.00 89.44 96 ILE A C 1
ATOM 741 O O . ILE A 1 96 ? 10.903 -4.472 9.950 1.00 89.44 96 ILE A O 1
ATOM 745 N N . THR A 1 97 ? 9.715 -6.336 9.571 1.00 91.12 97 THR A N 1
ATOM 746 C CA . THR A 1 97 ? 10.028 -6.963 10.865 1.00 91.12 97 THR A CA 1
ATOM 747 C C . THR A 1 97 ? 11.533 -7.135 11.049 1.00 91.12 97 THR A C 1
ATOM 749 O O . THR A 1 97 ? 12.079 -6.727 12.074 1.00 91.12 97 THR A O 1
ATOM 752 N N . ASN A 1 98 ? 12.228 -7.669 10.041 1.00 92.94 98 ASN A N 1
ATOM 753 C CA . ASN A 1 98 ? 13.681 -7.828 10.088 1.00 92.94 98 ASN A CA 1
ATOM 754 C C . ASN A 1 98 ? 14.391 -6.475 10.196 1.00 92.94 98 ASN A C 1
ATOM 756 O O . ASN A 1 98 ? 15.346 -6.336 10.961 1.00 92.94 98 ASN A O 1
ATOM 760 N N . LYS A 1 99 ? 13.911 -5.457 9.472 1.00 93.50 99 LYS A N 1
ATOM 761 C CA . LYS A 1 99 ? 14.486 -4.115 9.534 1.00 93.50 99 LYS A CA 1
ATOM 762 C C . LYS A 1 99 ? 14.302 -3.487 10.915 1.00 93.50 99 LYS A C 1
ATOM 764 O O . LYS A 1 99 ? 15.273 -3.002 11.483 1.00 93.50 99 LYS A O 1
ATOM 769 N N . LEU A 1 100 ? 13.101 -3.542 11.489 1.00 93.44 100 LEU A N 1
ATOM 770 C CA . LEU A 1 100 ? 12.832 -3.020 12.831 1.00 93.44 100 LEU A CA 1
ATOM 771 C C . LEU A 1 100 ? 13.620 -3.766 13.914 1.00 93.44 100 LEU A C 1
ATOM 773 O O . LEU A 1 100 ? 14.068 -3.148 14.878 1.00 93.44 100 LEU A O 1
ATOM 777 N N . LEU A 1 101 ? 13.841 -5.074 13.746 1.00 92.81 101 LEU A N 1
ATOM 778 C CA . LEU A 1 101 ? 14.681 -5.851 14.654 1.00 92.81 101 LEU A CA 1
ATOM 779 C C . LEU A 1 101 ? 16.121 -5.319 14.674 1.00 92.81 101 LEU A C 1
ATOM 781 O O . LEU A 1 101 ? 16.691 -5.157 15.752 1.00 92.81 101 LEU A O 1
ATOM 785 N N . LEU A 1 102 ? 16.688 -4.980 13.514 1.00 94.25 102 LEU A N 1
ATOM 786 C CA . LEU A 1 102 ? 18.014 -4.357 13.429 1.00 94.25 102 LEU A CA 1
ATOM 787 C C . LEU A 1 102 ? 18.034 -2.962 14.073 1.00 94.25 102 LEU A C 1
ATOM 789 O O . LEU A 1 102 ? 18.929 -2.664 14.864 1.00 94.25 102 LEU A O 1
ATOM 793 N N . GLU A 1 103 ? 17.020 -2.133 13.808 1.00 92.88 103 GLU A N 1
ATOM 794 C CA . GLU A 1 103 ? 16.908 -0.787 14.394 1.00 92.88 103 GLU A CA 1
ATOM 795 C C . GLU A 1 103 ? 16.700 -0.814 15.921 1.00 92.88 103 GLU A C 1
ATOM 797 O O . GLU A 1 103 ? 17.070 0.128 16.623 1.00 92.88 103 GLU A O 1
ATOM 802 N N . SER A 1 104 ? 16.184 -1.910 16.490 1.00 91.62 104 SER A N 1
ATOM 803 C CA . SER A 1 104 ? 16.061 -2.063 17.949 1.00 91.62 104 SER A CA 1
ATOM 804 C C . SER A 1 104 ? 17.420 -2.083 18.675 1.00 91.62 104 SER A C 1
ATOM 806 O O . SER A 1 104 ? 17.520 -1.716 19.851 1.00 91.62 104 SER A O 1
ATOM 808 N N . ALA A 1 105 ? 18.501 -2.435 17.974 1.00 92.19 105 ALA A N 1
ATOM 809 C CA . ALA A 1 105 ? 19.862 -2.410 18.505 1.00 92.19 105 ALA A CA 1
ATOM 810 C C . ALA A 1 105 ? 20.574 -1.054 18.309 1.00 92.19 105 ALA A C 1
ATOM 812 O O . ALA A 1 105 ? 21.687 -0.883 18.810 1.00 92.19 105 ALA A O 1
ATOM 813 N N . HIS A 1 106 ? 19.940 -0.072 17.654 1.00 93.12 106 HIS A N 1
ATOM 814 C CA . HIS A 1 106 ? 20.529 1.234 17.329 1.00 93.12 106 HIS A CA 1
ATOM 815 C C . HIS A 1 106 ? 21.059 1.977 18.570 1.00 93.12 106 HIS A C 1
ATOM 817 O O . HIS A 1 106 ? 20.537 1.808 19.664 1.00 93.12 106 HIS A O 1
ATOM 823 N N . SER A 1 107 ? 22.100 2.804 18.457 1.00 93.19 107 SER A N 1
ATOM 824 C CA . SER A 1 107 ? 22.722 3.478 19.615 1.00 93.19 107 SER A CA 1
ATOM 825 C C . SER A 1 107 ? 21.777 4.461 20.326 1.00 93.19 107 SER A C 1
ATOM 827 O O . SER A 1 107 ? 21.720 4.478 21.557 1.00 93.19 107 SER A O 1
ATOM 829 N N . ASP A 1 108 ? 20.992 5.225 19.563 1.00 95.69 108 ASP A N 1
ATOM 830 C CA . ASP A 1 108 ? 19.991 6.163 20.088 1.00 95.69 108 ASP A CA 1
ATOM 831 C C . ASP A 1 108 ? 18.808 5.431 20.771 1.00 95.69 108 ASP A C 1
ATOM 833 O O . ASP A 1 108 ? 18.093 4.663 20.113 1.00 95.69 108 ASP A O 1
ATOM 837 N N . PRO A 1 109 ? 18.546 5.675 22.073 1.00 93.94 109 PRO A N 1
ATOM 838 C CA . PRO A 1 109 ? 17.425 5.069 22.788 1.00 93.94 109 PRO A CA 1
ATOM 839 C C . PRO A 1 109 ? 16.046 5.430 22.216 1.00 93.94 109 PRO A C 1
ATOM 841 O O . PRO A 1 109 ? 15.126 4.624 22.345 1.00 93.94 109 PRO A O 1
ATOM 844 N N . ARG A 1 110 ? 15.875 6.595 21.575 1.00 93.81 110 ARG A N 1
ATOM 845 C CA . ARG A 1 110 ? 14.580 7.004 20.999 1.00 93.81 110 ARG A CA 1
ATOM 846 C C . ARG A 1 110 ? 14.180 6.104 19.835 1.00 93.81 110 ARG A C 1
ATOM 848 O O . ARG A 1 110 ? 13.050 5.620 19.792 1.00 93.81 110 ARG A O 1
ATOM 855 N N . ILE A 1 111 ? 15.129 5.842 18.938 1.00 93.19 111 ILE A N 1
ATOM 856 C CA . ILE A 1 111 ? 14.944 4.958 17.782 1.00 93.19 111 ILE A CA 1
ATOM 857 C C . ILE A 1 111 ? 14.685 3.528 18.260 1.00 93.19 111 ILE A C 1
ATOM 859 O O . ILE A 1 111 ? 13.721 2.903 17.822 1.00 93.19 111 ILE A O 1
ATOM 863 N N . ARG A 1 112 ? 15.462 3.048 19.240 1.00 94.31 112 ARG A N 1
ATOM 864 C CA . ARG A 1 112 ? 15.278 1.718 19.838 1.00 94.31 112 ARG A CA 1
ATOM 865 C C . ARG A 1 112 ? 13.880 1.527 20.431 1.00 94.31 112 ARG A C 1
ATOM 867 O O . ARG A 1 112 ? 13.232 0.525 20.139 1.00 94.31 112 ARG A O 1
ATOM 874 N N . ILE A 1 113 ? 13.396 2.473 21.239 1.00 94.06 113 ILE A N 1
ATOM 875 C CA . ILE A 1 113 ? 12.054 2.382 21.837 1.00 94.06 113 ILE A CA 1
ATOM 876 C C . ILE A 1 113 ? 10.982 2.409 20.745 1.00 94.06 113 ILE A C 1
ATOM 878 O O . ILE A 1 113 ? 10.045 1.615 20.803 1.00 94.06 113 ILE A O 1
ATOM 882 N N . LYS A 1 114 ? 11.134 3.260 19.721 1.00 92.62 114 LYS A N 1
ATOM 883 C CA . LYS A 1 114 ? 10.156 3.340 18.632 1.00 92.62 114 LYS A CA 1
ATOM 884 C C . LYS A 1 114 ? 10.107 2.062 17.797 1.00 92.62 114 LYS A C 1
ATOM 886 O O . LYS A 1 114 ? 9.020 1.604 17.459 1.00 92.62 114 LYS A O 1
ATOM 891 N N . ALA A 1 115 ? 11.259 1.463 17.504 1.00 93.00 115 ALA A N 1
ATOM 892 C CA . ALA A 1 115 ? 11.335 0.190 16.798 1.00 93.00 115 ALA A CA 1
ATOM 893 C C . ALA A 1 115 ? 10.650 -0.939 17.587 1.00 93.00 115 ALA A C 1
ATOM 895 O O . ALA A 1 115 ? 9.884 -1.708 17.012 1.00 93.00 115 ALA A O 1
ATOM 896 N N . LEU A 1 116 ? 10.859 -0.998 18.909 1.00 91.81 116 LEU A N 1
ATOM 897 C CA . LEU A 1 116 ? 10.203 -1.974 19.788 1.00 91.81 116 LEU A CA 1
ATOM 898 C C . LEU A 1 116 ? 8.686 -1.744 19.905 1.00 91.81 116 LEU A C 1
ATOM 900 O O . LEU A 1 116 ? 7.922 -2.707 19.907 1.00 91.81 116 LEU A O 1
ATOM 904 N N . GLU A 1 117 ? 8.235 -0.486 19.955 1.00 90.75 117 GLU A N 1
ATOM 905 C CA . GLU A 1 117 ? 6.808 -0.136 19.918 1.00 90.75 117 GLU A CA 1
ATOM 906 C C . GLU A 1 117 ? 6.161 -0.616 18.609 1.00 90.75 117 GLU A C 1
ATOM 908 O O . GLU A 1 117 ? 5.139 -1.301 18.632 1.00 90.75 117 GLU A O 1
ATOM 913 N N . LEU A 1 118 ? 6.774 -0.291 17.464 1.00 90.94 118 LEU A N 1
ATOM 914 C CA . LEU A 1 118 ? 6.271 -0.681 16.146 1.00 90.94 118 LEU A CA 1
ATOM 915 C C . LEU A 1 118 ? 6.268 -2.203 15.966 1.00 90.94 118 LEU A C 1
ATOM 917 O O . LEU A 1 118 ? 5.290 -2.737 15.454 1.00 90.94 118 LEU A O 1
ATOM 921 N N . LEU A 1 119 ? 7.293 -2.913 16.452 1.00 90.44 119 LEU A N 1
ATOM 922 C CA . LEU A 1 119 ? 7.319 -4.380 16.457 1.00 90.44 119 LEU A CA 1
ATOM 923 C C . LEU A 1 119 ? 6.150 -4.982 17.244 1.00 90.44 119 LEU A C 1
ATOM 925 O O . LEU A 1 119 ? 5.545 -5.946 16.784 1.00 90.44 119 LEU A O 1
ATOM 929 N N . GLY A 1 120 ? 5.798 -4.414 18.401 1.00 89.19 120 GLY A N 1
ATOM 930 C CA . GLY A 1 120 ? 4.657 -4.896 19.185 1.00 89.19 120 GLY A CA 1
ATOM 931 C C . GLY A 1 120 ? 3.291 -4.551 18.579 1.00 89.19 120 GLY A C 1
ATOM 932 O O . GLY A 1 120 ? 2.307 -5.215 18.908 1.00 89.19 120 GLY A O 1
ATOM 933 N N . LYS A 1 121 ? 3.222 -3.521 17.720 1.00 89.19 121 LYS A N 1
ATOM 934 C CA . LYS A 1 121 ? 2.011 -3.101 16.990 1.00 89.19 121 LYS A CA 1
ATOM 935 C C . LYS A 1 121 ? 1.756 -3.911 15.720 1.00 89.19 121 LYS A C 1
ATOM 937 O O . LYS A 1 121 ? 0.629 -3.917 15.230 1.00 89.19 121 LYS A O 1
ATOM 942 N N . ILE A 1 122 ? 2.770 -4.588 15.177 1.00 84.50 122 ILE A N 1
ATOM 943 C CA . ILE A 1 122 ? 2.576 -5.500 14.045 1.00 84.50 122 ILE A CA 1
ATOM 944 C C . ILE A 1 122 ? 1.583 -6.598 14.453 1.00 84.50 122 ILE A C 1
ATOM 946 O O . ILE A 1 122 ? 1.677 -7.184 15.536 1.00 84.50 122 ILE A O 1
ATOM 950 N N . SER A 1 123 ? 0.627 -6.875 13.561 1.00 65.50 123 SER A N 1
ATOM 951 C CA . SER A 1 123 ? -0.556 -7.705 13.822 1.00 65.50 123 SER A CA 1
ATOM 952 C C . SER A 1 123 ? -0.257 -9.132 14.290 1.00 65.50 123 SER A C 1
ATOM 954 O O . SER A 1 123 ? -1.114 -9.743 14.917 1.00 65.50 123 SER A O 1
ATOM 956 N N . ASP A 1 124 ? 0.937 -9.658 14.012 1.00 69.69 124 ASP A N 1
ATOM 957 C CA . ASP A 1 124 ? 1.307 -11.035 14.358 1.00 69.69 124 ASP A CA 1
ATOM 958 C C . ASP A 1 124 ? 1.646 -11.214 15.851 1.00 69.69 124 ASP A C 1
ATOM 960 O O . ASP A 1 124 ? 1.548 -12.328 16.361 1.00 69.69 124 ASP A O 1
ATOM 964 N N . VAL A 1 125 ? 2.028 -10.141 16.563 1.00 75.69 125 VAL A N 1
ATOM 965 C CA . VAL A 1 125 ? 2.381 -10.199 18.000 1.00 75.69 125 VAL A CA 1
ATOM 966 C C . VAL A 1 125 ? 1.330 -9.509 18.874 1.00 75.69 125 VAL A C 1
ATOM 968 O O . VAL A 1 125 ? 1.033 -9.997 19.962 1.00 75.69 125 VAL A O 1
ATOM 971 N N . GLY A 1 126 ? 0.745 -8.397 18.408 1.00 78.38 126 GLY A N 1
ATOM 972 C CA . GLY A 1 126 ? -0.449 -7.793 19.017 1.00 78.38 126 GLY A CA 1
ATOM 973 C C . GLY A 1 126 ? -0.324 -7.429 20.505 1.00 78.38 126 GLY A C 1
ATOM 974 O O . GLY A 1 126 ? -1.300 -7.537 21.243 1.00 78.38 126 GLY A O 1
ATOM 975 N N . LEU A 1 127 ? 0.864 -7.016 20.967 1.00 82.50 127 LEU A N 1
ATOM 976 C CA . LEU A 1 127 ? 1.106 -6.694 22.386 1.00 82.50 127 LEU A CA 1
ATOM 977 C C . LEU A 1 127 ? 0.484 -5.361 22.810 1.00 82.50 127 LEU A C 1
ATOM 979 O O . LEU A 1 127 ? 0.279 -5.123 24.001 1.00 82.50 127 LEU A O 1
ATOM 983 N N . PHE A 1 128 ? 0.197 -4.491 21.844 1.00 82.69 128 PHE A N 1
ATOM 984 C CA . PHE A 1 128 ? -0.463 -3.216 22.075 1.00 82.69 128 PHE A CA 1
ATOM 985 C C . PHE A 1 128 ? -1.912 -3.285 21.609 1.00 82.69 128 PHE A C 1
ATOM 987 O O . PHE A 1 128 ? -2.208 -3.736 20.505 1.00 82.69 128 PHE A O 1
ATOM 994 N N . THR A 1 129 ? -2.814 -2.798 22.455 1.00 79.81 129 THR A N 1
ATOM 995 C CA . THR A 1 129 ? -4.223 -2.613 22.112 1.00 79.81 129 THR A CA 1
ATOM 996 C C . THR A 1 129 ? -4.499 -1.121 22.010 1.00 79.81 129 THR A C 1
ATOM 998 O O . THR A 1 129 ? -4.220 -0.359 22.935 1.00 79.81 129 THR A O 1
ATOM 1001 N N . GLU A 1 130 ? -5.014 -0.686 20.862 1.00 79.19 130 GLU A N 1
ATOM 1002 C CA . GLU A 1 130 ? -5.437 0.697 20.661 1.00 79.19 130 GLU A CA 1
ATOM 1003 C C . GLU A 1 130 ? -6.938 0.800 20.952 1.00 79.19 130 GLU A C 1
ATOM 1005 O O . GLU A 1 130 ? -7.755 0.070 20.387 1.00 79.19 130 GLU A O 1
ATOM 1010 N N . LYS A 1 131 ? -7.316 1.690 21.875 1.00 81.50 131 LYS A N 1
ATOM 1011 C CA . LYS A 1 131 ? -8.723 1.947 22.189 1.00 81.50 131 LYS A CA 1
ATOM 1012 C C . LYS A 1 131 ? -9.306 2.862 21.111 1.00 81.50 131 LYS A C 1
ATOM 1014 O O . LYS A 1 131 ? -9.133 4.074 21.179 1.00 81.50 131 LYS A O 1
ATOM 1019 N N . ALA A 1 132 ? -10.010 2.288 20.142 1.00 78.56 132 ALA A N 1
ATOM 1020 C CA . ALA A 1 132 ? -10.804 3.053 19.186 1.00 78.56 132 ALA A CA 1
ATOM 1021 C C . ALA A 1 132 ? -12.252 3.181 19.690 1.00 78.56 132 ALA A C 1
ATOM 1023 O O . ALA A 1 132 ? -12.973 2.190 19.798 1.00 78.56 132 ALA A O 1
ATOM 1024 N N . GLU A 1 133 ? -12.693 4.399 20.009 1.00 83.38 133 GLU A N 1
ATOM 1025 C CA . GLU A 1 133 ? -14.098 4.685 20.322 1.00 83.38 133 GLU A CA 1
ATOM 1026 C C . GLU A 1 133 ? -14.836 5.070 19.036 1.00 83.38 133 GLU A C 1
ATOM 1028 O O . GLU A 1 133 ? -14.739 6.198 18.555 1.00 83.38 133 GLU A O 1
ATOM 1033 N N . ILE A 1 134 ? -15.578 4.123 18.457 1.00 82.00 134 ILE A N 1
ATOM 1034 C CA . ILE A 1 134 ? -16.431 4.394 17.296 1.00 82.00 134 ILE A CA 1
ATOM 1035 C C . ILE A 1 134 ? -17.795 4.859 17.808 1.00 82.00 134 ILE A C 1
ATOM 1037 O O . ILE A 1 134 ? -18.577 4.071 18.341 1.00 82.00 134 ILE A O 1
ATOM 1041 N N . THR A 1 135 ? -18.096 6.148 17.651 1.00 83.00 135 THR A N 1
ATOM 1042 C CA . THR A 1 135 ? -19.410 6.704 17.999 1.00 83.00 135 THR A CA 1
ATOM 1043 C C . THR A 1 135 ? -20.351 6.619 16.799 1.00 83.00 135 THR A C 1
ATOM 1045 O O . THR A 1 135 ? -20.315 7.439 15.882 1.00 83.00 135 THR A O 1
ATOM 1048 N N . LEU A 1 136 ? -21.223 5.609 16.790 1.00 81.06 136 LEU A N 1
ATOM 1049 C CA . LEU A 1 136 ? -22.250 5.471 15.760 1.00 81.06 136 LEU A CA 1
ATOM 1050 C C . LEU A 1 136 ? -23.443 6.376 16.088 1.00 81.06 136 LEU A C 1
ATOM 1052 O O . LEU A 1 136 ? -24.264 6.071 16.953 1.00 81.06 136 LEU A O 1
ATOM 1056 N N . ARG A 1 137 ? -23.539 7.517 15.401 1.00 82.06 137 ARG A N 1
ATOM 1057 C CA . ARG A 1 137 ? -24.696 8.416 15.513 1.00 82.06 137 ARG A CA 1
ATOM 1058 C C . ARG A 1 137 ? -25.804 7.947 14.572 1.00 82.06 137 ARG A C 1
ATOM 1060 O O . ARG A 1 137 ? -25.834 8.336 13.407 1.00 82.06 137 ARG A O 1
ATOM 1067 N N . HIS A 1 138 ? -26.727 7.135 15.082 1.00 80.94 138 HIS A N 1
ATOM 1068 C CA . HIS A 1 138 ? -27.982 6.861 14.384 1.00 80.94 138 HIS A CA 1
ATOM 1069 C C . HIS A 1 138 ? -28.878 8.097 14.444 1.00 80.94 138 HIS A C 1
ATOM 1071 O O . HIS A 1 138 ? -29.252 8.542 15.529 1.00 80.94 138 HIS A O 1
ATOM 1077 N N . ARG A 1 139 ? -29.215 8.658 13.280 1.00 79.75 139 ARG A N 1
ATOM 1078 C CA . ARG A 1 139 ? -30.284 9.656 13.187 1.00 79.75 139 ARG A CA 1
ATOM 1079 C C . ARG A 1 139 ? -31.632 8.924 13.197 1.00 79.75 139 ARG A C 1
ATOM 1081 O O . ARG A 1 139 ? -31.759 7.944 12.459 1.00 79.75 139 ARG A O 1
ATOM 1088 N N . PRO A 1 140 ? -32.608 9.335 14.025 1.00 83.56 140 PRO A N 1
ATOM 1089 C CA . PRO A 1 140 ? -33.942 8.745 14.019 1.00 83.56 140 PRO A CA 1
ATOM 1090 C C . PRO A 1 140 ? -34.643 8.990 12.675 1.00 83.56 140 PRO A C 1
ATOM 1092 O O . PRO A 1 140 ? -34.418 10.006 12.018 1.00 83.56 140 PRO A O 1
ATOM 1095 N N . THR A 1 141 ? -35.515 8.063 12.272 1.00 81.25 141 THR A N 1
ATOM 1096 C CA . THR A 1 141 ? -36.211 8.105 10.973 1.00 81.25 141 THR A CA 1
ATOM 1097 C C . THR A 1 141 ? -37.037 9.378 10.782 1.00 81.25 141 THR A C 1
ATOM 1099 O O . THR A 1 141 ? -37.061 9.922 9.684 1.00 81.25 141 THR A O 1
ATOM 1102 N N . GLU A 1 142 ? -37.642 9.906 11.849 1.00 82.38 142 GLU A N 1
ATOM 1103 C CA . GLU A 1 142 ? -38.426 11.150 11.805 1.00 82.38 142 GLU A CA 1
ATOM 1104 C C . GLU A 1 142 ? -37.578 12.362 11.378 1.00 82.38 142 GLU A C 1
ATOM 1106 O O . GLU A 1 142 ? -38.018 13.174 10.564 1.00 82.38 142 GLU A O 1
ATOM 1111 N N . GLU A 1 143 ? -36.330 12.452 11.854 1.00 81.31 143 GLU A N 1
ATOM 1112 C CA . GLU A 1 143 ? -35.392 13.511 11.457 1.00 81.31 143 GLU A CA 1
ATOM 1113 C C . GLU A 1 143 ? -35.008 13.369 9.977 1.00 81.31 143 GLU A C 1
ATOM 1115 O O . GLU A 1 143 ? -34.956 14.357 9.244 1.00 81.31 143 GLU A O 1
ATOM 1120 N N . LEU A 1 144 ? -34.795 12.134 9.508 1.00 82.75 144 LEU A N 1
ATOM 1121 C CA . LEU A 1 144 ? -34.477 11.851 8.107 1.00 82.75 144 LEU A CA 1
ATOM 1122 C C . LEU A 1 144 ? -35.641 12.194 7.173 1.00 82.75 144 LEU A C 1
ATOM 1124 O O . LEU A 1 144 ? -35.414 12.783 6.119 1.00 82.75 144 LEU A O 1
ATOM 1128 N N . GLU A 1 145 ? -36.877 11.872 7.555 1.00 83.69 145 GLU A N 1
ATOM 1129 C CA . GLU A 1 145 ? -38.070 12.226 6.784 1.00 83.69 145 GLU A CA 1
ATOM 1130 C C . GLU A 1 145 ? -38.278 13.737 6.715 1.00 83.69 145 GLU A C 1
ATOM 1132 O O . GLU A 1 145 ? -38.609 14.262 5.650 1.00 83.69 145 GLU A O 1
ATOM 1137 N N . GLN A 1 146 ? -38.057 14.453 7.819 1.00 85.31 146 GLN A N 1
ATOM 1138 C CA . GLN A 1 146 ? -38.172 15.907 7.840 1.00 85.31 146 GLN A CA 1
ATOM 1139 C C . GLN A 1 146 ? -37.092 16.569 6.977 1.00 85.31 146 GLN A C 1
ATOM 1141 O O . GLN A 1 146 ? -37.414 17.436 6.163 1.00 85.31 146 GLN A O 1
ATOM 1146 N N . MET A 1 147 ? -35.842 16.102 7.067 1.00 83.44 147 MET A N 1
ATOM 1147 C CA . MET A 1 147 ? -34.766 16.535 6.173 1.00 83.44 147 MET A CA 1
ATOM 1148 C C . MET A 1 147 ? -35.090 16.224 4.709 1.00 83.44 147 MET A C 1
ATOM 1150 O O . MET A 1 147 ? -34.849 17.058 3.843 1.00 83.44 147 MET A O 1
ATOM 1154 N N . LEU A 1 148 ? -35.637 15.044 4.409 1.00 83.62 148 LEU A N 1
ATOM 1155 C CA . LEU A 1 148 ? -35.981 14.659 3.043 1.00 83.62 148 LEU A CA 1
ATOM 1156 C C . LEU A 1 148 ? -37.096 15.545 2.488 1.00 83.62 148 LEU A C 1
ATOM 1158 O O . LEU A 1 148 ? -36.979 16.018 1.364 1.00 83.62 148 LEU A O 1
ATOM 1162 N N . ARG A 1 149 ? -38.137 15.823 3.282 1.00 85.12 149 ARG A N 1
ATOM 1163 C CA . ARG A 1 149 ? -39.226 16.736 2.904 1.00 85.12 149 ARG A CA 1
ATOM 1164 C C . ARG A 1 149 ? -38.709 18.144 2.643 1.00 85.12 149 ARG A C 1
ATOM 1166 O O . ARG A 1 149 ? -39.063 18.719 1.622 1.00 85.12 149 ARG A O 1
ATOM 1173 N N . GLU A 1 150 ? -37.841 18.658 3.511 1.00 84.88 150 GLU A N 1
ATOM 1174 C CA . GLU A 1 150 ? -37.225 19.978 3.350 1.00 84.88 150 GLU A CA 1
ATOM 1175 C C . GLU A 1 150 ? -36.304 20.042 2.118 1.00 84.88 150 GLU A C 1
ATOM 1177 O O . GLU A 1 150 ? -36.249 21.048 1.414 1.00 84.88 150 GLU A O 1
ATOM 1182 N N . ARG A 1 151 ? -35.574 18.962 1.819 1.00 77.56 151 ARG A N 1
ATOM 1183 C CA . ARG A 1 151 ? -34.741 18.873 0.611 1.00 77.56 151 ARG A CA 1
ATOM 1184 C C . ARG A 1 151 ? -35.595 18.777 -0.650 1.00 77.56 151 ARG A C 1
ATOM 1186 O O . ARG A 1 151 ? -35.283 19.448 -1.626 1.00 77.56 151 ARG A O 1
ATOM 1193 N N . LEU A 1 152 ? -36.663 17.982 -0.628 1.00 80.69 152 LEU A N 1
ATOM 1194 C CA . LEU A 1 152 ? -37.562 17.807 -1.767 1.00 80.69 152 LEU A CA 1
ATOM 1195 C C . LEU A 1 152 ? -38.327 19.100 -2.075 1.00 80.69 152 LEU A C 1
ATOM 1197 O O . LEU A 1 152 ? -38.447 19.457 -3.242 1.00 80.69 152 LEU A O 1
ATOM 1201 N N . SER A 1 153 ? -38.792 19.825 -1.051 1.00 80.38 153 SER A N 1
ATOM 1202 C CA . SER A 1 153 ? -39.472 21.112 -1.236 1.00 80.38 153 SER A CA 1
ATOM 1203 C C . SER A 1 153 ? -38.543 22.150 -1.866 1.00 80.38 153 SER A C 1
ATOM 1205 O O . SER A 1 153 ? -38.923 22.771 -2.851 1.00 80.38 153 SER A O 1
ATOM 1207 N N . LYS A 1 154 ? -37.289 22.247 -1.400 1.00 74.44 154 LYS A N 1
ATOM 1208 C CA . LYS A 1 154 ? -36.277 23.152 -1.980 1.00 74.44 154 LYS A CA 1
ATOM 1209 C C . LYS A 1 154 ? -35.926 22.816 -3.435 1.00 74.44 154 LYS A C 1
ATOM 1211 O O . LYS A 1 154 ? -35.716 23.717 -4.239 1.00 74.44 154 LYS A O 1
ATOM 1216 N N . VAL A 1 155 ? -35.891 21.528 -3.792 1.00 74.69 155 VAL A N 1
ATOM 1217 C CA . VAL A 1 155 ? -35.647 21.077 -5.177 1.00 74.69 155 VAL A CA 1
ATOM 1218 C C . VAL A 1 155 ? -36.839 21.386 -6.090 1.00 74.69 155 VAL A C 1
ATOM 1220 O O . VAL A 1 155 ? -36.643 21.791 -7.233 1.00 74.69 155 VAL A O 1
ATOM 1223 N N . ILE A 1 156 ? -38.069 21.231 -5.594 1.00 77.50 156 ILE A N 1
ATOM 1224 C CA . ILE A 1 156 ? -39.298 21.554 -6.340 1.00 77.50 156 ILE A CA 1
ATOM 1225 C C . ILE A 1 156 ? -39.442 23.071 -6.549 1.00 77.50 156 ILE A C 1
ATOM 1227 O O . ILE A 1 156 ? -39.917 23.500 -7.597 1.00 77.50 156 ILE A O 1
ATOM 1231 N N . GLU A 1 157 ? -38.994 23.880 -5.589 1.00 75.25 157 GLU A N 1
ATOM 1232 C CA . GLU A 1 157 ? -38.988 25.348 -5.662 1.00 75.25 157 GLU A CA 1
ATOM 1233 C C . GLU A 1 157 ? -37.877 25.915 -6.573 1.00 75.25 157 GLU A C 1
ATOM 1235 O O . GLU A 1 157 ? -37.807 27.124 -6.785 1.00 75.25 157 GLU A O 1
ATOM 1240 N N . GLY A 1 158 ? -37.055 25.055 -7.188 1.00 63.00 158 GLY A N 1
ATOM 1241 C CA . GLY A 1 158 ? -36.111 25.441 -8.240 1.00 63.00 158 GLY A CA 1
ATOM 1242 C C . GLY A 1 158 ? -34.810 26.079 -7.746 1.00 63.00 158 GLY A C 1
ATOM 1243 O O . GLY A 1 158 ? -34.046 26.603 -8.559 1.00 63.00 158 GLY A O 1
ATOM 1244 N N . GLU A 1 159 ? -34.505 26.016 -6.448 1.00 56.78 159 GLU A N 1
ATOM 1245 C CA . GLU A 1 159 ? -33.183 26.397 -5.955 1.00 56.78 159 GLU A CA 1
ATOM 1246 C C . GLU A 1 159 ? -32.179 25.270 -6.241 1.00 56.78 159 GLU A C 1
ATOM 1248 O O . GLU A 1 159 ? -32.194 24.202 -5.622 1.00 56.78 159 GLU A O 1
ATOM 1253 N N . HIS A 1 160 ? -31.273 25.510 -7.196 1.00 51.47 160 HIS A N 1
ATOM 1254 C CA . HIS A 1 160 ? -30.101 24.666 -7.426 1.00 51.47 160 HIS A CA 1
ATOM 1255 C C . HIS A 1 160 ? -29.213 24.676 -6.179 1.00 51.47 160 HIS A C 1
ATOM 1257 O O . HIS A 1 160 ? -28.376 25.554 -5.978 1.00 51.47 160 HIS A O 1
ATOM 1263 N N . MET A 1 161 ? -29.397 23.673 -5.331 1.00 50.94 161 MET A N 1
ATOM 1264 C CA . MET A 1 161 ? -28.595 23.503 -4.134 1.00 50.94 161 MET A CA 1
ATOM 1265 C C . MET A 1 161 ? -27.295 22.792 -4.513 1.00 50.94 161 MET A C 1
ATOM 1267 O O . MET A 1 161 ? -27.297 21.621 -4.896 1.00 50.94 161 MET A O 1
ATOM 1271 N N . THR A 1 162 ? -26.171 23.500 -4.407 1.00 57.19 162 THR A N 1
ATOM 1272 C CA . THR A 1 162 ? -24.855 22.866 -4.373 1.00 57.19 162 THR A CA 1
ATOM 1273 C C . THR A 1 162 ? -24.835 21.918 -3.178 1.00 57.19 162 THR A C 1
ATOM 1275 O O . THR A 1 162 ? -25.075 22.311 -2.033 1.00 57.19 162 THR A O 1
ATOM 1278 N N . MET A 1 163 ? -24.637 20.628 -3.450 1.00 55.72 163 MET A N 1
ATOM 1279 C CA . MET A 1 163 ? -24.517 19.625 -2.398 1.00 55.72 163 MET A CA 1
ATOM 1280 C C . MET A 1 163 ? -23.394 20.051 -1.444 1.00 55.72 163 MET A C 1
ATOM 1282 O O . MET A 1 163 ? -22.326 20.442 -1.927 1.00 55.72 163 MET A O 1
ATOM 1286 N N . PRO A 1 164 ? -23.573 19.972 -0.111 1.00 54.84 164 PRO A N 1
ATOM 1287 C CA . PRO A 1 164 ? -22.417 20.010 0.765 1.00 54.84 164 PRO A CA 1
ATOM 1288 C C . PRO A 1 164 ? -21.533 18.835 0.350 1.00 54.84 164 PRO A C 1
ATOM 1290 O O . PRO A 1 164 ? -22.002 17.694 0.313 1.00 54.84 164 PRO A O 1
ATOM 1293 N N . SER A 1 165 ? -20.290 19.129 -0.034 1.00 54.28 165 SER A N 1
ATOM 1294 C CA . SER A 1 165 ? -19.289 18.113 -0.335 1.00 54.28 165 SER A CA 1
ATOM 1295 C C . SER A 1 165 ? -19.326 17.062 0.769 1.00 54.28 165 SER A C 1
ATOM 1297 O O . SER A 1 165 ? -19.346 17.426 1.952 1.00 54.28 165 SER A O 1
ATOM 1299 N N . SER A 1 166 ? -19.359 15.780 0.390 1.00 50.22 166 SER A N 1
ATOM 1300 C CA . SER A 1 166 ? -19.142 14.660 1.310 1.00 50.22 166 SER A CA 1
ATOM 1301 C C . SER A 1 166 ? -18.030 15.015 2.294 1.00 50.22 166 SER A C 1
ATOM 1303 O O . SER A 1 166 ? -17.102 15.718 1.882 1.00 50.22 166 SER A O 1
ATOM 1305 N N . PRO A 1 167 ? -18.099 14.577 3.568 1.00 48.03 167 PRO A N 1
ATOM 1306 C CA . PRO A 1 167 ? -17.034 14.852 4.518 1.00 48.03 167 PRO A CA 1
ATOM 1307 C C . PRO A 1 167 ? -15.726 14.443 3.855 1.00 48.03 167 PRO A C 1
ATOM 1309 O O . PRO A 1 167 ? -15.526 13.268 3.550 1.00 48.03 167 PRO A O 1
ATOM 1312 N N . THR A 1 168 ? -14.896 15.436 3.536 1.00 49.28 168 THR A N 1
ATOM 1313 C CA . THR A 1 168 ? -13.576 15.209 2.980 1.00 49.28 168 THR A CA 1
ATOM 1314 C C . THR A 1 168 ? -12.893 14.317 3.996 1.00 49.28 168 THR A C 1
ATOM 1316 O O . THR A 1 168 ? -12.604 14.765 5.108 1.00 49.28 168 THR A O 1
ATOM 1319 N N . HIS A 1 169 ? -12.689 13.041 3.660 1.00 47.44 169 HIS A N 1
ATOM 1320 C CA . HIS A 1 169 ? -11.661 12.276 4.335 1.00 47.44 169 HIS A CA 1
ATOM 1321 C C . HIS A 1 169 ? -10.414 13.135 4.176 1.00 47.44 169 HIS A C 1
ATOM 1323 O O . HIS A 1 169 ? -9.957 13.352 3.052 1.00 47.44 169 HIS A O 1
ATOM 1329 N N . ARG A 1 170 ? -9.944 13.736 5.276 1.00 41.38 170 ARG A N 1
ATOM 1330 C CA . ARG A 1 170 ? -8.602 14.297 5.308 1.00 41.38 170 ARG A CA 1
ATOM 1331 C C . ARG A 1 170 ? -7.696 13.111 5.031 1.00 41.38 170 ARG A C 1
ATOM 1333 O O . ARG A 1 170 ? -7.375 12.347 5.934 1.00 41.38 170 ARG A O 1
ATOM 1340 N N . ASN A 1 171 ? -7.354 12.923 3.766 1.00 48.81 171 ASN A N 1
ATOM 1341 C CA . ASN A 1 171 ? -6.151 12.217 3.405 1.00 48.81 171 ASN A CA 1
ATOM 1342 C C . ASN A 1 171 ? -5.041 13.150 3.862 1.00 48.81 171 ASN A C 1
ATOM 1344 O O . ASN A 1 171 ? -4.618 14.025 3.114 1.00 48.81 171 ASN A O 1
ATOM 1348 N N . GLU A 1 172 ? -4.675 13.037 5.137 1.00 45.81 172 GLU A N 1
ATOM 1349 C CA . GLU A 1 172 ? -3.444 13.615 5.644 1.00 45.81 172 GLU A CA 1
ATOM 1350 C C . GLU A 1 172 ? -2.329 12.937 4.852 1.00 45.81 172 GLU A C 1
ATOM 1352 O O . GLU A 1 172 ? -1.950 11.792 5.100 1.00 45.81 172 GLU A O 1
ATOM 1357 N N . THR A 1 173 ? -1.878 13.607 3.797 1.00 54.91 173 THR A N 1
ATOM 1358 C CA . THR A 1 173 ? -0.621 13.264 3.156 1.00 54.91 173 THR A CA 1
ATOM 1359 C C . THR A 1 173 ? 0.479 13.491 4.182 1.00 54.91 173 THR A C 1
ATOM 1361 O O . THR A 1 173 ? 0.451 14.465 4.934 1.00 54.91 173 THR A O 1
ATOM 1364 N N . ILE A 1 174 ? 1.444 12.573 4.218 1.00 53.97 174 ILE A N 1
ATOM 1365 C CA . ILE A 1 174 ? 2.532 12.496 5.208 1.00 53.97 174 ILE A CA 1
ATOM 1366 C C . ILE A 1 174 ? 3.304 13.829 5.356 1.00 53.97 174 ILE A C 1
ATOM 1368 O O . ILE A 1 174 ? 3.901 14.080 6.402 1.00 53.97 174 ILE A O 1
ATOM 1372 N N . ASP A 1 175 ? 3.234 14.712 4.359 1.00 55.59 175 ASP A N 1
ATOM 1373 C CA . ASP A 1 175 ? 3.894 16.018 4.337 1.00 55.59 175 ASP A CA 1
ATOM 1374 C C . ASP A 1 175 ? 3.335 17.037 5.356 1.00 55.59 175 ASP A C 1
ATOM 1376 O O . ASP A 1 175 ? 4.091 17.878 5.846 1.00 55.59 175 ASP A O 1
ATOM 1380 N N . ASP A 1 176 ? 2.062 16.935 5.766 1.00 51.12 176 ASP A N 1
ATOM 1381 C CA . ASP A 1 176 ? 1.440 17.893 6.705 1.00 51.12 176 ASP A CA 1
ATOM 1382 C C . ASP A 1 176 ? 1.918 17.721 8.161 1.00 51.12 176 ASP A C 1
ATOM 1384 O O . ASP A 1 176 ? 1.800 18.634 8.980 1.00 51.12 176 ASP A O 1
ATOM 1388 N N . VAL A 1 177 ? 2.517 16.573 8.496 1.00 53.91 177 VAL A N 1
ATOM 1389 C CA . VAL A 1 177 ? 3.063 16.289 9.838 1.00 53.91 177 VAL A CA 1
ATOM 1390 C C . VAL A 1 177 ? 4.422 16.975 10.061 1.00 53.91 177 VAL A C 1
ATOM 1392 O O . VAL A 1 177 ? 4.836 17.171 11.205 1.00 53.91 177 VAL A O 1
ATOM 1395 N N . PHE A 1 178 ? 5.115 17.386 8.992 1.00 48.19 178 PHE A N 1
ATOM 1396 C CA . PHE A 1 178 ? 6.469 17.954 9.062 1.00 48.19 178 PHE A CA 1
ATOM 1397 C C . PHE A 1 178 ? 6.539 19.479 8.889 1.00 48.19 178 PHE A C 1
ATOM 1399 O O . PHE A 1 178 ? 7.629 20.056 8.980 1.00 48.19 178 PHE A O 1
ATOM 1406 N N . ALA A 1 179 ? 5.406 20.164 8.715 1.00 50.19 179 ALA A N 1
ATOM 1407 C CA . ALA A 1 179 ? 5.363 21.622 8.734 1.00 50.19 179 ALA A CA 1
ATOM 1408 C C . ALA A 1 179 ? 5.562 22.137 10.171 1.00 50.19 179 ALA A C 1
ATOM 1410 O O . ALA A 1 179 ? 4.634 22.308 10.959 1.00 50.19 179 ALA A O 1
ATOM 1411 N N . THR A 1 180 ? 6.825 22.363 10.519 1.00 56.62 180 THR A N 1
ATOM 1412 C CA . THR A 1 180 ? 7.225 22.992 11.780 1.00 56.62 180 THR A CA 1
ATOM 1413 C C . THR A 1 180 ? 6.672 24.424 11.807 1.00 56.62 180 THR A C 1
ATOM 1415 O O . THR A 1 180 ? 6.903 25.161 10.845 1.00 56.62 180 THR A O 1
ATOM 1418 N N . PRO A 1 181 ? 5.971 24.877 12.863 1.00 45.88 181 PRO A N 1
ATOM 1419 C CA . PRO A 1 181 ? 5.629 26.286 12.979 1.00 45.88 181 PRO A CA 1
ATOM 1420 C C . PRO A 1 181 ? 6.916 27.084 13.214 1.00 45.88 181 PRO A C 1
ATOM 1422 O O . PRO A 1 181 ? 7.614 26.875 14.207 1.00 45.88 181 PRO A O 1
ATOM 1425 N N . ALA A 1 182 ? 7.232 27.977 12.278 1.00 51.53 182 ALA A N 1
ATOM 1426 C CA . ALA A 1 182 ? 8.281 28.970 12.446 1.00 51.53 182 ALA A CA 1
ATOM 1427 C C . ALA A 1 182 ? 7.951 29.852 13.662 1.00 51.53 182 ALA A C 1
ATOM 1429 O O . ALA A 1 182 ? 6.911 30.517 13.688 1.00 51.53 182 ALA A O 1
ATOM 1430 N N . GLN A 1 183 ? 8.827 29.811 14.666 1.00 45.31 183 GLN A N 1
ATOM 1431 C CA . GLN A 1 183 ? 9.033 30.911 15.607 1.00 45.31 183 GLN A CA 1
ATOM 1432 C C . GLN A 1 183 ? 10.064 31.871 15.023 1.00 45.31 183 GLN A C 1
ATOM 1434 O O . GLN A 1 183 ? 11.028 31.371 14.399 1.00 45.31 183 GLN A O 1
#

Radius of gyration: 28.28 Å; chains: 1; bounding box: 62×64×73 Å

Sequence (183 aa):
MYTPVVDTDIEFSDYQPTFETLQARVDTAFAALAELETNVLVSDEDMTTARSVFMGTQNATDLDLSSPGTVVHLKAILSEYDTKVVESAVQLRTYITNKLLLESAHSDPRIRIKALELLGKISDVGLFTEKAEITLRHRPTEELEQMLRERLSKVIEGEHMTMPSSPTHRNETIDDVFATPAQ

pLDDT: mean 77.39, std 13.95, range [41.38, 95.69]

Secondary structure (DSSP, 8-state):
-PPP-----PPPP-PPP--S-HHHHHHHHHHHHHHTT--PPPPHHHHHHHHHHHTTSS---HHHHH-HHHHHHHHHHHHHHHHHH-S-HHHHHHHHHHHHHHHTT-SSHHHHHHHHHHHHHSTTT------------PPPHHHHHHHHHHHHHHHHTT---PPP---------GGGGS-PPP-

Foldseek 3Di:
DDDDPDDPPDPDDPDDPPDPDPLVLLVVLQVVVVVVVDDDDADPVLLVLLVCCVVVVDPDDVVNSNRPNNSVNNNVVCVVVVVVVPPPPVNVLVVLLVVLVVQLPPPDVVSNVVSVVVNCVPPVNVVDDDDDDDDDDDDDVVVVVVVVVVVVVCVVVPPPDDDDPDPPPPPVDPVVVPPDDDD